Protein AF-A0A952SJH6-F1 (afdb_monomer)

Secondary structure (DSSP, 8-state):
----------------HHHHHHHHHHHHHS---HHHHHHHTTS-HHHHHHHHHHHHHHHHTTT---

Structure (mmCIF, N/CA/C/O backbone):
data_AF-A0A952SJH6-F1
#
_entry.id   AF-A0A952SJH6-F1
#
loop_
_atom_site.group_PDB
_atom_site.id
_atom_site.type_symbol
_atom_site.label_atom_id
_atom_site.label_alt_id
_atom_site.label_comp_id
_atom_site.label_asym_id
_atom_site.label_entity_id
_atom_site.label_seq_id
_atom_site.pdbx_PDB_ins_code
_atom_site.Cartn_x
_atom_site.Cartn_y
_atom_site.Cartn_z
_atom_site.occupancy
_atom_site.B_iso_or_equiv
_atom_site.auth_seq_id
_atom_site.auth_comp_id
_atom_site.auth_asym_id
_atom_site.auth_atom_id
_atom_site.pdbx_PDB_model_num
ATOM 1 N N . MET A 1 1 ? 25.892 15.238 -22.130 1.00 59.62 1 MET A N 1
ATOM 2 C CA . MET A 1 1 ? 24.452 14.924 -22.259 1.00 59.62 1 MET A CA 1
ATOM 3 C C . MET A 1 1 ? 24.078 13.724 -21.393 1.00 59.62 1 MET A C 1
ATOM 5 O O . MET A 1 1 ? 24.528 12.630 -21.705 1.00 59.62 1 MET A O 1
ATOM 9 N N . LYS A 1 2 ? 23.240 13.912 -20.365 1.00 37.22 2 LYS A N 1
ATOM 10 C CA . LYS A 1 2 ? 22.045 13.085 -20.093 1.00 37.22 2 LYS A CA 1
ATOM 11 C C . LYS A 1 2 ? 21.212 13.764 -18.993 1.00 37.22 2 LYS A C 1
ATOM 13 O O . LYS A 1 2 ? 21.443 13.573 -17.811 1.00 37.22 2 LYS A O 1
ATOM 18 N N . SER A 1 3 ? 20.325 14.626 -19.477 1.00 42.50 3 SER A N 1
ATOM 19 C CA . SER A 1 3 ? 19.012 14.992 -18.944 1.00 42.50 3 SER A CA 1
ATOM 20 C C . SER A 1 3 ? 18.854 15.198 -17.434 1.00 42.50 3 SER A C 1
ATOM 22 O O . SER A 1 3 ? 18.555 14.270 -16.688 1.00 42.50 3 SER A O 1
ATOM 24 N N . GLU A 1 4 ? 18.887 16.471 -17.042 1.00 52.06 4 GLU A N 1
ATOM 25 C CA . GLU A 1 4 ? 17.935 17.016 -16.073 1.00 52.06 4 GLU A CA 1
ATOM 26 C C . GLU A 1 4 ? 16.509 16.782 -16.603 1.00 52.06 4 GLU A C 1
ATOM 28 O O . GLU A 1 4 ? 16.085 17.438 -17.555 1.00 52.06 4 GLU A O 1
ATOM 33 N N . ASP A 1 5 ? 15.769 15.837 -16.017 1.00 50.72 5 ASP A N 1
ATOM 34 C CA . ASP A 1 5 ? 14.310 15.841 -16.132 1.00 50.72 5 ASP A CA 1
ATOM 35 C C . ASP A 1 5 ? 13.754 16.659 -14.968 1.00 50.72 5 ASP A C 1
ATOM 37 O O . ASP A 1 5 ? 13.840 16.294 -13.793 1.00 50.72 5 ASP A O 1
ATOM 41 N N . ARG A 1 6 ? 13.282 17.843 -15.353 1.00 50.06 6 ARG A N 1
ATOM 42 C CA . ARG A 1 6 ? 12.603 18.857 -14.555 1.00 50.06 6 ARG A CA 1
ATOM 43 C C . ARG A 1 6 ? 11.665 18.254 -13.521 1.00 50.06 6 ARG A C 1
ATOM 45 O O . ARG A 1 6 ? 10.945 17.298 -13.787 1.00 50.06 6 ARG A O 1
ATOM 52 N N . MET A 1 7 ? 11.581 18.958 -12.394 1.00 53.16 7 MET A N 1
ATOM 53 C CA . MET A 1 7 ? 10.465 18.918 -11.456 1.00 53.16 7 MET A CA 1
ATOM 54 C C . MET A 1 7 ? 9.118 18.885 -12.198 1.00 53.16 7 MET A C 1
ATOM 56 O O . MET A 1 7 ? 8.525 19.917 -12.501 1.00 53.16 7 MET A O 1
ATOM 60 N N . SER A 1 8 ? 8.621 17.687 -12.481 1.00 45.00 8 SER A N 1
ATOM 61 C CA . SER A 1 8 ? 7.219 17.467 -12.774 1.00 45.00 8 SER A CA 1
ATOM 62 C C . SER A 1 8 ? 6.547 17.414 -11.417 1.00 45.00 8 SER A C 1
ATOM 64 O O . SER A 1 8 ? 6.840 16.528 -10.609 1.00 45.00 8 SER A O 1
ATOM 66 N N . THR A 1 9 ? 5.688 18.390 -11.139 1.00 48.94 9 THR A N 1
ATOM 67 C CA . THR A 1 9 ? 4.718 18.366 -10.046 1.00 48.94 9 THR A CA 1
ATOM 68 C C . THR A 1 9 ? 3.844 17.136 -10.243 1.00 48.94 9 THR A C 1
ATOM 70 O O . THR A 1 9 ? 2.770 17.188 -10.828 1.00 48.94 9 THR A O 1
ATOM 73 N N . LYS A 1 10 ? 4.370 15.979 -9.830 1.00 55.81 10 LYS A N 1
ATOM 74 C CA . LYS A 1 10 ? 3.748 14.672 -9.959 1.00 55.81 10 LYS A CA 1
ATOM 75 C C . LYS A 1 10 ? 2.448 14.783 -9.199 1.00 55.81 10 LYS A C 1
ATOM 77 O O . LYS A 1 10 ? 2.474 14.748 -7.969 1.00 55.81 10 LYS A O 1
ATOM 82 N N . THR A 1 11 ? 1.352 14.997 -9.931 1.00 50.50 11 THR A N 1
ATOM 83 C CA . THR A 1 11 ? -0.009 15.004 -9.409 1.00 50.50 11 THR A CA 1
ATOM 84 C C . THR A 1 11 ? -0.088 13.795 -8.507 1.00 50.50 11 THR A C 1
ATOM 86 O O . THR A 1 11 ? 0.009 12.656 -8.974 1.00 50.50 11 THR A O 1
ATOM 89 N N . ARG A 1 12 ? -0.076 14.044 -7.194 1.00 56.88 12 ARG A N 1
ATOM 90 C CA . ARG A 1 12 ? -0.035 12.985 -6.198 1.00 56.88 12 ARG A CA 1
ATOM 91 C C . ARG A 1 12 ? -1.362 12.276 -6.369 1.00 56.88 12 ARG A C 1
ATOM 93 O O . ARG A 1 12 ? -2.371 12.784 -5.899 1.00 56.88 12 ARG A O 1
ATOM 100 N N . ARG A 1 13 ? -1.375 11.174 -7.131 1.00 67.00 13 ARG A N 1
ATOM 101 C CA . ARG A 1 13 ? -2.530 10.281 -7.236 1.00 67.00 13 ARG A CA 1
ATOM 102 C C . ARG A 1 13 ? -2.862 9.934 -5.789 1.00 67.00 13 ARG A C 1
ATOM 104 O O . ARG A 1 13 ? -2.062 9.290 -5.110 1.00 67.00 13 ARG A O 1
ATOM 111 N N . GLN A 1 14 ? -3.936 10.530 -5.283 1.00 70.06 14 GLN A N 1
ATOM 112 C CA . GLN A 1 14 ? -4.391 10.313 -3.922 1.00 70.06 14 GLN A CA 1
ATOM 113 C C . GLN A 1 14 ? -5.081 8.961 -3.945 1.00 70.06 14 GLN A C 1
ATOM 115 O O . GLN A 1 14 ? -6.123 8.801 -4.571 1.00 70.06 14 GLN A O 1
ATOM 120 N N . TYR A 1 15 ? -4.434 7.976 -3.336 1.00 82.19 15 TYR A N 1
ATOM 121 C CA . TYR A 1 15 ? -5.023 6.665 -3.124 1.00 82.19 15 TYR A CA 1
ATOM 122 C C . TYR A 1 15 ? -5.663 6.673 -1.744 1.00 82.19 15 TYR A C 1
ATOM 124 O O . TYR A 1 15 ? -5.009 7.062 -0.768 1.00 82.19 15 TYR A O 1
ATOM 132 N N . THR A 1 16 ? -6.928 6.268 -1.680 1.00 85.06 16 THR A N 1
ATOM 133 C CA . THR A 1 16 ? -7.654 6.105 -0.420 1.00 85.06 16 THR A CA 1
ATOM 134 C C . THR A 1 16 ? -6.995 5.022 0.422 1.00 85.06 16 THR A C 1
ATOM 136 O O . THR A 1 16 ? -6.316 4.136 -0.100 1.00 85.06 16 THR A O 1
ATOM 139 N N . GLU A 1 17 ? -7.167 5.093 1.737 1.00 82.38 17 GLU A N 1
ATOM 140 C CA . GLU A 1 17 ? -6.620 4.080 2.642 1.00 82.38 17 GLU A CA 1
ATOM 141 C C . GLU A 1 17 ? -7.184 2.692 2.339 1.00 82.38 17 GLU A C 1
ATOM 143 O O . GLU A 1 17 ? -6.412 1.741 2.265 1.00 82.38 17 GLU A O 1
ATOM 148 N N . GLU A 1 18 ? -8.476 2.602 2.009 1.00 84.81 18 GLU A N 1
ATOM 149 C CA . GLU A 1 18 ? -9.115 1.369 1.536 1.00 84.81 18 GLU A CA 1
ATOM 150 C C . GLU A 1 18 ? -8.386 0.766 0.330 1.00 84.81 18 GLU A C 1
ATOM 152 O O . GLU A 1 18 ? -8.097 -0.428 0.316 1.00 84.81 18 GLU A O 1
ATOM 157 N N . PHE A 1 19 ? -8.000 1.592 -0.650 1.00 88.12 19 PHE A N 1
ATOM 158 C CA . PHE A 1 19 ? -7.251 1.115 -1.811 1.00 88.12 19 PHE A CA 1
ATOM 159 C C . PHE A 1 19 ? -5.871 0.574 -1.420 1.00 88.12 19 PHE A C 1
ATOM 161 O O . PHE A 1 19 ? -5.428 -0.446 -1.948 1.00 88.12 19 PHE A O 1
ATOM 168 N N . LYS A 1 20 ? -5.178 1.234 -0.484 1.00 87.50 20 LYS A N 1
ATOM 169 C CA . LYS A 1 20 ? -3.869 0.772 0.003 1.00 87.50 20 LYS A CA 1
ATOM 170 C C . LYS A 1 20 ? -4.001 -0.568 0.723 1.00 87.50 20 LYS A C 1
ATOM 172 O O . LYS A 1 20 ? -3.201 -1.468 0.471 1.00 87.50 20 LYS A O 1
ATOM 177 N N . THR A 1 21 ? -4.999 -0.697 1.594 1.00 87.88 21 THR A N 1
ATOM 178 C CA . THR A 1 21 ? -5.266 -1.920 2.356 1.00 87.88 21 THR A CA 1
ATOM 179 C C . THR A 1 21 ? -5.634 -3.069 1.430 1.00 87.88 21 THR A C 1
ATOM 181 O O . THR A 1 21 ? -5.035 -4.136 1.547 1.00 87.88 21 THR A O 1
ATOM 184 N N . GLU A 1 22 ? -6.522 -2.850 0.460 1.00 90.44 22 GLU A N 1
ATOM 185 C CA . GLU A 1 22 ? -6.879 -3.871 -0.528 1.00 90.44 22 GLU A CA 1
ATOM 186 C C . GLU A 1 22 ? -5.664 -4.277 -1.371 1.00 90.44 22 GLU A C 1
ATOM 188 O O . GLU A 1 22 ? -5.401 -5.466 -1.531 1.00 90.44 22 GLU A O 1
ATOM 193 N N . ALA A 1 23 ? -4.837 -3.329 -1.821 1.00 90.38 23 ALA A N 1
ATOM 194 C CA . ALA A 1 23 ? -3.625 -3.645 -2.576 1.00 90.38 23 ALA A CA 1
ATOM 195 C C . ALA A 1 23 ? -2.626 -4.494 -1.763 1.00 90.38 23 ALA A C 1
ATOM 197 O O . ALA A 1 23 ? -2.075 -5.474 -2.269 1.00 90.38 23 ALA A O 1
ATOM 198 N N . VAL A 1 24 ? -2.400 -4.153 -0.488 1.00 88.56 24 VAL A N 1
ATOM 199 C CA . VAL A 1 24 ? -1.533 -4.932 0.415 1.00 88.56 24 VAL A CA 1
ATOM 200 C C . VAL A 1 24 ? -2.150 -6.298 0.729 1.00 88.56 24 VAL A C 1
ATOM 202 O O . VAL A 1 24 ? -1.431 -7.298 0.780 1.00 88.56 24 VAL A O 1
ATOM 205 N N . ARG A 1 25 ? -3.473 -6.377 0.890 1.00 88.94 25 ARG A N 1
ATOM 206 C CA . ARG A 1 25 ? -4.201 -7.628 1.115 1.00 88.94 25 ARG A CA 1
ATOM 207 C C . ARG A 1 25 ? -4.097 -8.559 -0.087 1.00 88.94 25 ARG A C 1
ATOM 209 O O . ARG A 1 25 ? -3.783 -9.727 0.104 1.00 88.94 25 ARG A O 1
ATOM 216 N N . VAL A 1 26 ? -4.248 -8.042 -1.306 1.00 90.12 26 VAL A N 1
ATOM 217 C CA . VAL A 1 26 ? -4.064 -8.809 -2.549 1.00 90.12 26 VAL A CA 1
ATOM 218 C C . VAL A 1 26 ? -2.653 -9.387 -2.632 1.00 90.12 26 VAL A C 1
ATOM 220 O O . VAL A 1 26 ? -2.500 -10.551 -2.981 1.00 90.12 26 VAL A O 1
ATOM 223 N N . VAL A 1 27 ? -1.612 -8.632 -2.258 1.00 88.50 27 VAL A N 1
ATOM 224 C CA . VAL A 1 27 ? -0.235 -9.168 -2.194 1.00 88.50 27 VAL A CA 1
ATOM 225 C C . VAL A 1 27 ? -0.130 -10.332 -1.207 1.00 88.50 27 VAL A C 1
ATOM 227 O O . VAL A 1 27 ? 0.515 -11.335 -1.510 1.00 88.50 27 VAL A O 1
ATOM 230 N N . ARG A 1 28 ? -0.746 -10.202 -0.025 1.00 85.12 28 ARG A N 1
ATOM 231 C CA . ARG A 1 28 ? -0.719 -11.239 1.018 1.00 85.12 28 ARG A CA 1
ATOM 232 C C . ARG A 1 28 ? -1.494 -12.494 0.616 1.00 85.12 28 ARG A C 1
ATOM 234 O O . ARG A 1 28 ? -1.038 -13.589 0.920 1.00 85.12 28 ARG A O 1
ATOM 241 N N . ASP A 1 29 ? -2.629 -12.323 -0.051 1.00 87.88 29 ASP A N 1
ATOM 242 C CA . ASP A 1 29 ? -3.544 -13.397 -0.443 1.00 87.88 29 ASP A CA 1
ATOM 243 C C . ASP A 1 29 ? -3.089 -14.11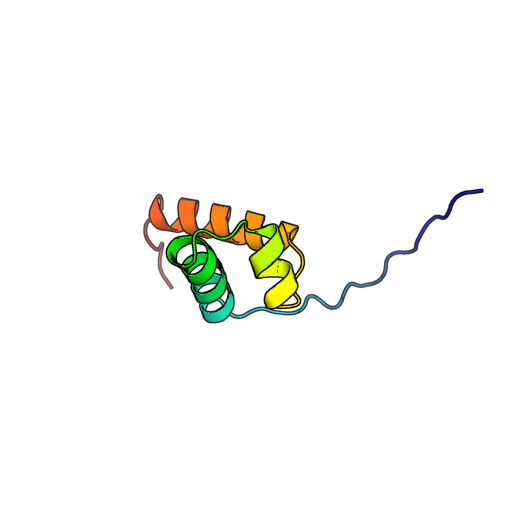6 -1.723 1.00 87.88 29 ASP A C 1
ATOM 245 O O . ASP A 1 29 ? -3.007 -15.339 -1.769 1.00 87.88 29 ASP A O 1
ATOM 249 N N . SER A 1 30 ? -2.685 -13.365 -2.753 1.00 79.31 30 SER A N 1
ATOM 250 C CA . SER A 1 30 ? -2.330 -13.930 -4.061 1.00 79.31 30 SER A CA 1
ATOM 251 C C . SER A 1 30 ? -0.931 -14.557 -4.136 1.00 79.31 30 SER A C 1
ATOM 253 O O . SER A 1 30 ? -0.545 -14.988 -5.220 1.00 79.31 30 SER A O 1
ATOM 255 N N . ALA A 1 31 ? -0.132 -14.558 -3.059 1.00 80.19 31 ALA A N 1
ATOM 256 C CA . ALA A 1 31 ? 1.280 -14.988 -3.049 1.00 80.19 31 ALA A CA 1
ATOM 257 C C . ALA A 1 31 ? 2.152 -14.370 -4.174 1.00 80.19 31 ALA A C 1
ATOM 259 O O . ALA A 1 31 ? 3.244 -14.851 -4.485 1.00 80.19 31 ALA A O 1
ATOM 260 N N . ARG A 1 32 ? 1.673 -13.288 -4.804 1.00 86.62 32 ARG A N 1
ATOM 261 C CA . ARG A 1 32 ? 2.315 -12.611 -5.932 1.00 86.62 32 ARG A CA 1
ATOM 262 C C . ARG A 1 32 ? 3.281 -11.547 -5.414 1.00 86.62 32 ARG A C 1
ATOM 264 O O . ARG A 1 32 ? 2.996 -10.894 -4.410 1.00 86.62 32 ARG A O 1
ATOM 271 N N . PRO A 1 33 ? 4.410 -11.312 -6.104 1.00 88.38 33 PRO A N 1
ATOM 272 C CA . PRO A 1 33 ? 5.340 -10.275 -5.693 1.00 88.38 33 PRO A CA 1
ATOM 273 C C . PRO A 1 33 ? 4.696 -8.889 -5.814 1.00 88.38 33 PRO A C 1
ATOM 275 O O . PRO A 1 33 ? 3.945 -8.613 -6.752 1.00 88.38 33 PRO A O 1
ATOM 278 N N . VAL A 1 34 ? 5.059 -7.995 -4.889 1.00 87.88 34 VAL A N 1
ATOM 279 C CA . VAL A 1 34 ? 4.590 -6.598 -4.806 1.00 87.88 34 VAL A CA 1
ATOM 280 C C . VAL A 1 34 ? 4.666 -5.893 -6.164 1.00 87.88 34 VAL A C 1
ATOM 282 O O . VAL A 1 34 ? 3.711 -5.250 -6.584 1.00 87.88 34 VAL A O 1
ATOM 285 N N . ALA A 1 35 ? 5.768 -6.066 -6.898 1.00 87.75 35 ALA A N 1
ATOM 286 C CA . ALA A 1 35 ? 5.950 -5.455 -8.213 1.00 87.75 35 ALA A CA 1
ATOM 287 C C . ALA A 1 35 ? 4.913 -5.917 -9.254 1.00 87.75 35 ALA A C 1
ATOM 289 O O . ALA A 1 35 ? 4.512 -5.128 -10.106 1.00 87.75 35 ALA A O 1
ATOM 290 N N . GLN A 1 36 ? 4.463 -7.174 -9.191 1.00 90.00 36 GLN A N 1
ATOM 291 C CA . GLN A 1 36 ? 3.455 -7.694 -10.114 1.00 90.00 36 GLN A CA 1
ATOM 292 C C . GLN A 1 36 ? 2.075 -7.123 -9.787 1.00 90.00 36 GLN A C 1
ATOM 294 O O . GLN A 1 36 ? 1.386 -6.662 -10.690 1.00 90.00 36 GLN A O 1
ATOM 299 N N . VAL A 1 37 ? 1.708 -7.093 -8.503 1.00 90.12 37 VAL A N 1
ATOM 300 C CA . VAL A 1 37 ? 0.436 -6.507 -8.050 1.00 90.12 37 VAL A CA 1
ATOM 301 C C . VAL A 1 37 ? 0.397 -5.004 -8.331 1.00 90.12 37 VAL A C 1
ATOM 303 O O . VAL A 1 37 ? -0.611 -4.489 -8.791 1.00 90.12 37 VAL A O 1
ATOM 306 N N . ALA A 1 38 ? 1.510 -4.293 -8.150 1.00 88.62 38 ALA A N 1
ATOM 307 C CA . ALA A 1 38 ? 1.589 -2.873 -8.480 1.00 88.62 38 ALA A CA 1
ATOM 308 C C . ALA A 1 38 ? 1.346 -2.602 -9.974 1.00 88.62 38 ALA A C 1
ATOM 310 O O . ALA A 1 38 ? 0.607 -1.681 -10.319 1.00 88.62 38 ALA A O 1
ATOM 311 N N . ARG A 1 39 ? 1.933 -3.423 -10.856 1.00 89.50 39 ARG A N 1
ATOM 312 C CA . ARG A 1 39 ? 1.723 -3.329 -12.308 1.00 89.50 39 ARG A CA 1
ATOM 313 C C . ARG A 1 39 ? 0.279 -3.627 -12.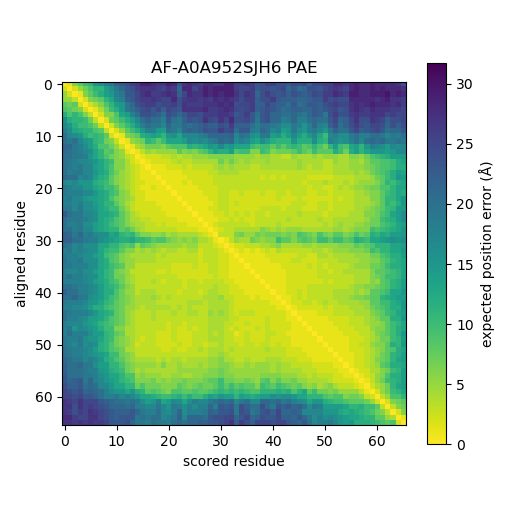699 1.00 89.50 39 ARG A C 1
ATOM 315 O O . ARG A 1 39 ? -0.272 -2.892 -13.509 1.00 89.50 39 ARG A O 1
ATOM 322 N N . ASP A 1 40 ? -0.314 -4.657 -12.102 1.00 89.06 40 ASP A N 1
ATOM 323 C CA . ASP A 1 40 ? -1.710 -5.052 -12.319 1.00 89.06 40 ASP A CA 1
ATOM 324 C C . ASP A 1 40 ? -2.689 -3.940 -11.902 1.00 89.06 40 ASP A C 1
ATOM 326 O O . ASP A 1 40 ? -3.572 -3.555 -12.661 1.00 89.06 40 ASP A O 1
ATOM 330 N N . LEU A 1 41 ? -2.436 -3.316 -10.748 1.00 86.31 41 LEU A N 1
ATOM 331 C CA . LEU A 1 41 ? -3.216 -2.191 -10.226 1.00 86.31 41 LEU A CA 1
ATOM 332 C C . LEU A 1 41 ? -2.885 -0.836 -10.888 1.00 86.31 41 LEU A C 1
ATOM 334 O O . LEU A 1 41 ? -3.488 0.184 -10.549 1.00 86.31 41 LEU A O 1
ATOM 338 N N . GLY A 1 42 ? -1.905 -0.777 -11.796 1.00 87.38 42 GLY A N 1
ATOM 339 C CA . GLY A 1 42 ? -1.487 0.466 -12.458 1.00 87.38 42 GLY A CA 1
ATOM 340 C C . GLY A 1 42 ? -0.872 1.514 -11.513 1.00 87.38 42 GLY A C 1
ATOM 341 O O . GLY A 1 42 ? -0.960 2.728 -11.769 1.00 87.38 42 GLY A O 1
ATOM 342 N N . ILE A 1 43 ? -0.261 1.064 -10.414 1.00 87.19 43 ILE A N 1
ATOM 343 C CA . ILE A 1 43 ? 0.438 1.893 -9.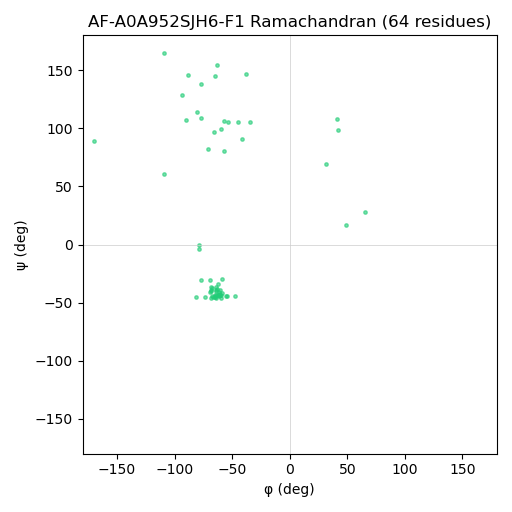425 1.00 87.19 43 ILE A CA 1
ATOM 344 C C . ILE A 1 43 ? 1.953 1.678 -9.490 1.00 87.19 43 ILE A C 1
ATOM 346 O O . ILE A 1 43 ? 2.451 0.723 -10.080 1.00 87.19 43 ILE A O 1
ATOM 350 N N . ALA A 1 44 ? 2.714 2.584 -8.876 1.00 87.19 44 ALA A N 1
ATOM 351 C CA . ALA A 1 44 ? 4.159 2.409 -8.787 1.00 87.19 44 ALA A CA 1
ATOM 352 C C . ALA A 1 44 ? 4.508 1.381 -7.699 1.00 87.19 44 ALA A C 1
ATOM 354 O O . ALA A 1 44 ? 3.963 1.438 -6.598 1.00 87.19 44 ALA A O 1
ATOM 355 N N . ASP A 1 45 ? 5.464 0.497 -7.975 1.00 87.75 45 ASP A N 1
ATOM 356 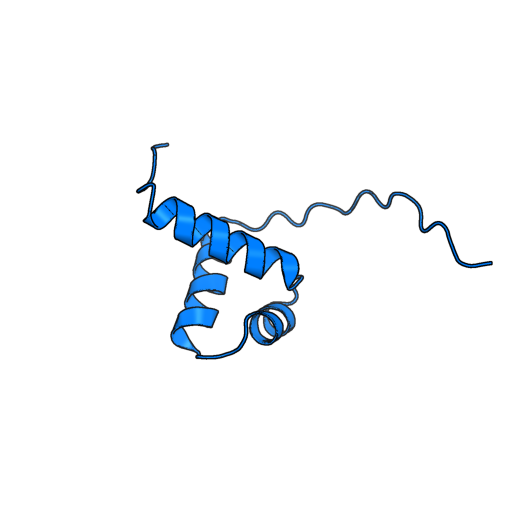C CA . ASP A 1 45 ? 5.935 -0.523 -7.032 1.00 87.75 45 ASP A CA 1
ATOM 357 C C . ASP A 1 45 ? 6.404 0.086 -5.699 1.00 87.75 45 ASP A C 1
ATOM 359 O O . ASP A 1 45 ? 5.982 -0.377 -4.639 1.00 87.75 45 ASP A O 1
ATOM 363 N N . HIS A 1 46 ? 7.178 1.178 -5.730 1.00 86.88 46 HIS A N 1
ATOM 364 C CA . HIS A 1 46 ? 7.668 1.847 -4.520 1.00 86.88 46 HIS A CA 1
ATOM 365 C C . HIS A 1 46 ? 6.545 2.330 -3.583 1.00 86.88 46 HIS A C 1
ATOM 367 O O . HIS A 1 46 ? 6.746 2.378 -2.370 1.00 86.88 46 HIS A O 1
ATOM 373 N N . LEU A 1 47 ? 5.362 2.675 -4.117 1.00 87.00 47 LEU A N 1
ATOM 374 C CA . LEU A 1 47 ? 4.200 3.055 -3.305 1.0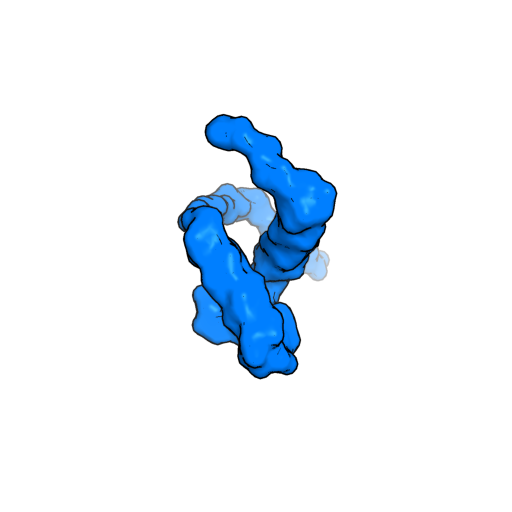0 87.00 47 LEU A CA 1
ATOM 375 C C . LEU A 1 47 ? 3.681 1.846 -2.535 1.00 87.00 47 LEU A C 1
A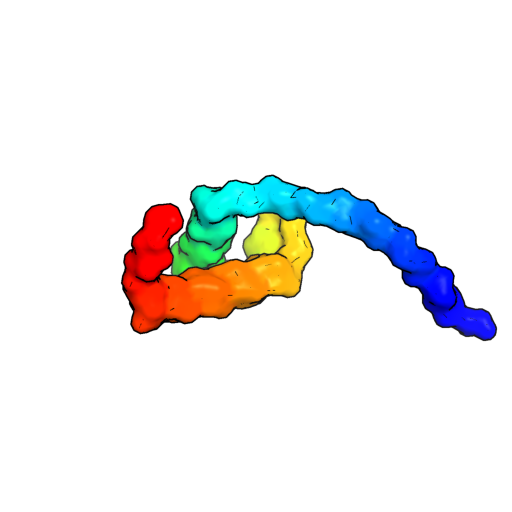TOM 377 O O . LEU A 1 47 ? 3.457 1.948 -1.335 1.00 87.00 47 LEU A O 1
ATOM 381 N N . LEU A 1 48 ? 3.551 0.701 -3.204 1.00 88.38 48 LEU A N 1
ATOM 382 C CA . LEU A 1 48 ? 3.041 -0.518 -2.585 1.00 88.38 48 LEU A CA 1
ATOM 383 C C . LEU A 1 48 ? 4.021 -1.087 -1.547 1.00 88.38 48 LEU A C 1
ATOM 385 O O . LEU A 1 48 ? 3.594 -1.538 -0.487 1.00 88.38 48 LEU A O 1
ATOM 389 N N . TYR A 1 49 ? 5.334 -0.990 -1.796 1.00 88.88 49 TYR A N 1
ATOM 390 C CA . TYR A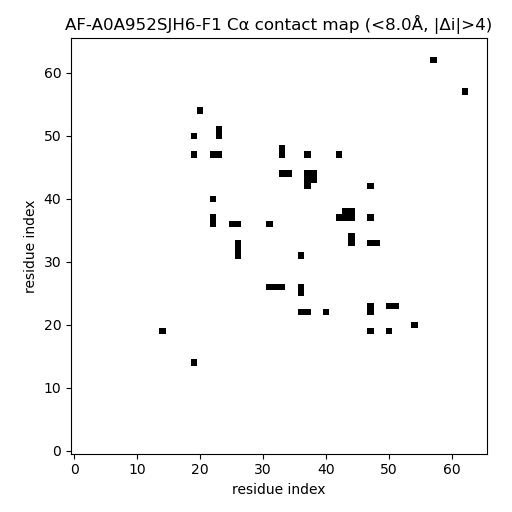 1 49 ? 6.358 -1.293 -0.788 1.00 88.88 49 TYR A CA 1
ATOM 391 C C . TYR A 1 49 ? 6.224 -0.402 0.448 1.00 88.88 49 TYR A C 1
ATOM 393 O O . TYR A 1 49 ? 6.257 -0.900 1.574 1.00 88.88 49 TYR A O 1
ATOM 401 N N . ARG A 1 50 ? 6.040 0.906 0.241 1.00 87.69 50 ARG A N 1
ATOM 402 C CA . ARG A 1 50 ? 5.860 1.858 1.335 1.00 87.69 50 ARG A CA 1
ATOM 403 C C . ARG A 1 50 ? 4.569 1.590 2.108 1.00 87.69 50 ARG A C 1
ATOM 405 O O . ARG A 1 50 ? 4.624 1.537 3.327 1.00 87.69 50 ARG A O 1
ATOM 412 N N . TRP A 1 51 ? 3.448 1.343 1.434 1.00 88.94 51 TRP A N 1
ATOM 413 C CA . TRP A 1 51 ? 2.180 1.021 2.097 1.00 88.94 51 TRP A CA 1
ATOM 414 C C . TRP A 1 51 ? 2.260 -0.275 2.885 1.00 88.94 51 TRP A C 1
ATOM 416 O O . TRP A 1 51 ? 1.725 -0.341 3.981 1.00 88.94 51 TRP A O 1
ATOM 426 N N . ARG A 1 52 ? 2.966 -1.291 2.381 1.00 87.00 52 ARG A N 1
ATOM 427 C CA . ARG A 1 52 ? 3.209 -2.518 3.144 1.00 87.00 52 ARG A CA 1
ATOM 428 C C . ARG A 1 52 ? 3.967 -2.224 4.438 1.00 87.00 52 ARG A C 1
ATOM 430 O O . ARG A 1 52 ? 3.598 -2.764 5.472 1.00 87.00 52 ARG A O 1
ATOM 437 N N . ALA A 1 53 ? 4.992 -1.372 4.391 1.00 86.56 53 ALA A N 1
ATOM 438 C CA . ALA A 1 53 ? 5.728 -0.955 5.582 1.00 86.56 53 ALA A CA 1
ATOM 439 C C . ALA A 1 53 ? 4.855 -0.121 6.535 1.00 86.56 53 ALA A C 1
ATOM 441 O O . ALA A 1 53 ? 4.831 -0.410 7.725 1.00 86.56 53 ALA A O 1
ATOM 442 N N . GLU A 1 54 ? 4.094 0.847 6.016 1.00 85.44 54 GLU A N 1
ATOM 443 C CA . GLU A 1 54 ? 3.161 1.674 6.794 1.00 85.44 54 GLU A CA 1
ATOM 444 C C . GLU A 1 54 ? 2.068 0.818 7.456 1.00 85.44 54 GLU A C 1
ATOM 446 O O . GLU A 1 54 ? 1.769 1.025 8.623 1.00 85.44 54 GLU A O 1
ATOM 451 N N . GLN A 1 55 ? 1.517 -0.183 6.762 1.00 83.56 55 GLN A N 1
ATOM 452 C CA . GLN A 1 55 ? 0.539 -1.126 7.319 1.00 83.56 55 GLN A CA 1
ATOM 453 C C . GLN A 1 55 ? 1.175 -2.018 8.381 1.00 83.56 55 GLN A C 1
ATOM 455 O O . GLN A 1 55 ? 0.619 -2.160 9.455 1.00 83.56 55 GLN A O 1
ATOM 460 N N . GLN A 1 56 ? 2.374 -2.548 8.143 1.00 82.12 56 GLN A N 1
ATOM 461 C CA . GLN A 1 56 ? 3.085 -3.371 9.125 1.00 82.12 56 GLN A CA 1
ATOM 462 C C . GLN A 1 56 ? 3.442 -2.573 10.389 1.00 82.12 56 GLN A C 1
ATOM 464 O O . GLN A 1 56 ? 3.369 -3.085 11.508 1.00 82.12 56 GLN A O 1
ATOM 469 N N . GLN A 1 57 ? 3.788 -1.296 10.216 1.00 79.50 57 GLN A N 1
ATOM 470 C CA . GLN A 1 57 ? 3.984 -0.350 11.308 1.00 79.50 57 GLN A CA 1
ATOM 471 C C . GLN A 1 57 ? 2.668 0.004 11.996 1.00 79.50 57 GLN A C 1
ATOM 473 O O . GLN A 1 57 ? 2.660 0.036 13.215 1.00 79.50 57 GLN A O 1
ATOM 478 N N . ALA A 1 58 ? 1.566 0.204 11.272 1.00 76.62 58 ALA A N 1
ATOM 479 C CA . ALA A 1 58 ? 0.242 0.467 11.841 1.00 76.62 58 ALA A CA 1
ATOM 480 C C . ALA A 1 58 ? -0.361 -0.758 12.555 1.00 76.62 58 ALA A C 1
ATOM 482 O O . ALA A 1 58 ? -1.088 -0.605 13.531 1.00 76.62 58 ALA A O 1
ATOM 483 N N . GLU A 1 59 ? -0.038 -1.974 12.107 1.00 71.00 59 GLU A N 1
ATOM 484 C CA . GLU A 1 59 ? -0.359 -3.237 12.783 1.00 71.00 59 GLU A CA 1
ATOM 485 C C . GLU A 1 59 ? 0.448 -3.368 14.086 1.00 71.00 59 GLU A C 1
ATOM 487 O O . GLU A 1 59 ? -0.083 -3.794 15.108 1.00 71.00 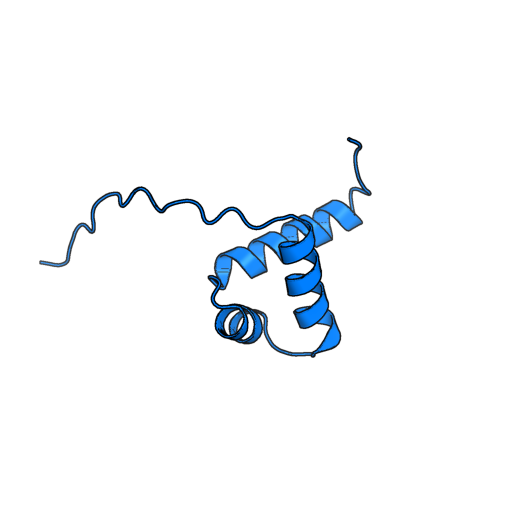59 GLU A O 1
ATOM 492 N N . SER A 1 60 ? 1.722 -2.957 14.069 1.00 64.75 60 SER A N 1
ATOM 493 C CA . SER A 1 60 ? 2.602 -2.969 15.252 1.00 64.75 60 SER A CA 1
ATOM 494 C C . SER A 1 60 ? 2.317 -1.812 16.220 1.00 64.75 60 SER A C 1
ATOM 496 O O . SER A 1 60 ? 2.499 -1.937 17.427 1.00 64.75 60 SER A O 1
ATOM 498 N N . GLN A 1 61 ? 1.862 -0.682 15.689 1.00 58.88 61 GLN A N 1
ATOM 499 C CA . GLN A 1 61 ? 1.417 0.514 16.394 1.00 58.88 61 GLN A CA 1
ATOM 500 C C . GLN A 1 61 ? -0.098 0.608 16.247 1.00 58.88 61 GLN A C 1
ATOM 502 O O . GLN A 1 61 ? -0.595 1.546 15.629 1.00 58.88 61 GLN A O 1
ATOM 507 N N . GLY A 1 62 ? -0.807 -0.413 16.743 1.00 54.38 62 GLY A N 1
ATOM 508 C CA . GLY A 1 62 ? -2.252 -0.574 16.590 1.00 54.38 62 GLY A CA 1
ATOM 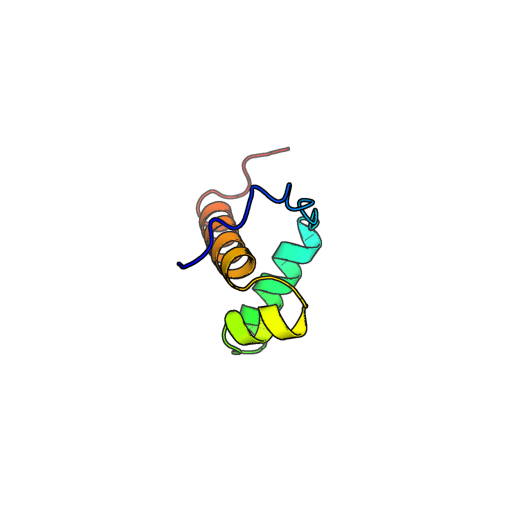509 C C . GLY A 1 62 ? -2.991 0.761 16.598 1.00 54.38 62 GLY A C 1
ATOM 510 O O . GLY A 1 62 ? -3.099 1.396 17.642 1.00 54.38 62 GLY A O 1
ATOM 511 N N . HIS A 1 63 ? -3.432 1.183 15.409 1.00 51.62 63 HIS A N 1
ATOM 512 C CA . HIS A 1 63 ? -4.447 2.206 15.170 1.00 51.62 63 HIS A CA 1
ATOM 513 C C . HIS A 1 63 ? -4.485 3.313 16.245 1.00 51.62 63 HIS A C 1
ATOM 515 O O . HIS A 1 63 ? -5.433 3.403 17.027 1.00 51.62 63 HIS A O 1
ATOM 521 N N . THR A 1 64 ? -3.462 4.177 16.310 1.00 45.97 64 THR A N 1
ATOM 522 C CA . THR A 1 64 ? -3.598 5.454 17.035 1.00 45.97 64 THR A CA 1
ATOM 523 C C . THR A 1 64 ? -4.519 6.379 16.239 1.00 45.97 64 THR A C 1
ATOM 525 O O . THR A 1 64 ? -4.097 7.181 15.419 1.00 45.97 64 THR A O 1
ATOM 528 N N . ARG A 1 65 ? -5.810 6.122 16.459 1.00 42.12 65 ARG A N 1
ATOM 529 C CA . ARG A 1 65 ? -6.930 7.031 16.691 1.00 42.12 65 ARG A CA 1
ATOM 530 C C . ARG A 1 65 ? -7.013 8.326 15.855 1.00 42.12 65 ARG A C 1
ATOM 532 O O . ARG A 1 65 ? -6.398 9.318 16.228 1.00 42.12 65 ARG A O 1
ATOM 539 N N . GLN A 1 66 ? -8.001 8.278 14.947 1.00 39.62 66 GLN A N 1
ATOM 540 C CA . GLN A 1 66 ? -8.996 9.309 14.560 1.00 39.62 66 GLN A CA 1
ATOM 541 C C . GLN A 1 66 ? -8.544 10.482 13.690 1.00 39.62 66 GLN A C 1
ATOM 543 O O . GLN A 1 66 ? -7.655 11.248 14.109 1.00 39.62 66 GLN A O 1
#

Sequence (66 aa):
MKSEDRMSTKTRRQYTEEFKTEAVRVVRDSARPVAQVARDLGIADHLLYRWRAEQQQAESQGHTRQ

Foldseek 3Di:
DDDDPDPDPPPPPDDDLVRLVVLLVCCVPVVDDLCVSCVVVVHDSVVNVVSNVVVVVCVVVPDPDD

Mean predicted aligned error: 9.81 Å

Nearest PDB structures (foldseek):
  2rn7-assembly1_A  TM=6.873E-01  e=5.544E-01  Shigella flexneri
  5cm3-assembly1_B  TM=6.605E-01  e=7.623E-01  Escherichia coli
  4yrv-assembly1_A  TM=8.655E-01  e=5.151E+00  Nostoc sp. PCC 7120 = FACHB-418
  3pvv-assembly2_B  TM=8.582E-01  e=6.646E+00  Mycobacterium tuberculosis H37Ra
  4hri-assembly1_B  TM=8.553E-01  e=6.236E+00  Nostoc sp. PCC 7120 = FACHB-418

Solvent-accessible surface area (backbone atoms only — not comparable to full-atom values): 4206 Å² total; per-residue (Å²): 142,84,77,88,78,71,92,67,85,68,77,73,79,81,71,54,69,68,56,52,52,50,54,48,47,48,36,69,70,66,76,45,56,61,60,57,54,19,56,75,72,73,46,60,40,71,56,55,56,48,48,46,51,52,49,55,48,37,65,74,49,63,72,83,71,134

pLDDT: mean 75.42, std 16.86, range [37.22, 90.44]

Radius of gyration: 14.72 Å; Cα contacts (8 Å, |Δi|>4): 29; chains: 1; bounding box: 34×34×39 Å